Protein AF-A0A2R6P193-F1 (afdb_monomer)

Sequence (93 aa):
MEVCQFSAFLSGSQLYRLYLTPGLNHNQAGDTNKGVEIIIDVVKGEGCAAGKPFPLILPLGSDVHGVIKEVCENTTEHIETWKDVICSTDVPA

Organism: NCBI:txid98765

Structure (mmCIF, N/CA/C/O backbone):
data_AF-A0A2R6P193-F1
#
_entry.id   AF-A0A2R6P193-F1
#
loop_
_atom_site.group_PDB
_atom_site.id
_atom_site.type_symbol
_atom_site.label_atom_id
_atom_site.label_alt_id
_atom_site.label_comp_id
_atom_site.label_asym_id
_atom_site.label_entity_id
_atom_site.label_seq_id
_atom_site.pdbx_PDB_ins_code
_atom_site.Cartn_x
_atom_site.Cartn_y
_atom_site.Cartn_z
_atom_site.occupancy
_a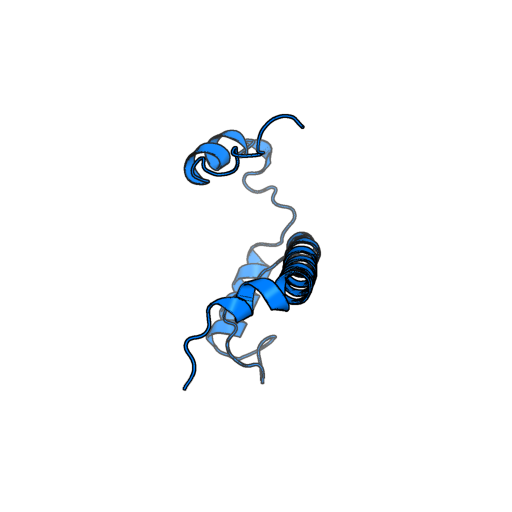tom_site.B_iso_or_equiv
_atom_site.auth_seq_id
_atom_site.auth_comp_id
_atom_site.auth_asym_id
_atom_site.auth_atom_id
_atom_site.pdbx_PDB_model_num
ATOM 1 N N . MET A 1 1 ? -15.025 28.608 19.970 1.00 36.16 1 MET A N 1
ATOM 2 C CA . MET A 1 1 ? -15.580 27.352 19.422 1.00 36.16 1 MET A CA 1
ATOM 3 C C . MET A 1 1 ? -16.268 27.713 18.124 1.00 36.16 1 MET A C 1
ATOM 5 O O . MET A 1 1 ? -17.460 27.975 18.103 1.00 36.16 1 MET A O 1
ATOM 9 N N . GLU A 1 2 ? -15.467 27.864 17.077 1.00 32.00 2 GLU A N 1
ATOM 10 C CA . GLU A 1 2 ? -15.919 28.227 15.739 1.00 32.00 2 GLU A CA 1
ATOM 11 C C . GLU A 1 2 ? -15.807 26.982 14.857 1.00 32.00 2 GLU A C 1
ATOM 13 O O . GLU A 1 2 ? -14.752 26.360 14.796 1.00 32.00 2 GLU A O 1
ATOM 18 N N . VAL A 1 3 ? -16.944 26.617 14.262 1.00 32.94 3 VAL A N 1
ATOM 19 C CA . VAL A 1 3 ? -17.120 25.942 12.968 1.00 32.94 3 VAL A CA 1
ATOM 20 C C . VAL A 1 3 ? -16.086 24.883 12.550 1.00 32.94 3 VAL A C 1
ATOM 22 O O . VAL A 1 3 ? -15.040 25.169 11.982 1.00 32.94 3 VAL A O 1
ATOM 25 N N . CYS A 1 4 ? -16.497 23.626 12.750 1.00 24.27 4 CYS A N 1
ATOM 26 C CA . CYS A 1 4 ? -16.434 22.523 11.783 1.00 24.27 4 CYS A CA 1
ATOM 27 C C . CYS A 1 4 ? -15.563 22.761 10.532 1.00 24.27 4 CYS A C 1
ATOM 29 O O . CYS A 1 4 ? -15.997 23.400 9.572 1.00 24.27 4 CYS A O 1
ATOM 31 N N . GLN A 1 5 ? -14.396 22.113 10.489 1.00 34.12 5 GLN A N 1
ATOM 32 C CA . GLN A 1 5 ? -13.654 21.818 9.260 1.00 34.12 5 GLN A CA 1
ATOM 33 C C . GLN A 1 5 ? -14.446 20.825 8.387 1.00 34.12 5 GLN A C 1
ATOM 35 O O . GLN A 1 5 ? -14.141 19.639 8.323 1.00 34.12 5 GLN A O 1
ATOM 40 N N . PHE A 1 6 ? -15.490 21.308 7.716 1.00 30.66 6 PHE A N 1
ATOM 41 C CA . PHE A 1 6 ? -16.321 20.539 6.785 1.00 30.66 6 PHE A CA 1
ATOM 42 C C . PHE A 1 6 ? -16.002 20.926 5.329 1.00 30.66 6 PHE A C 1
ATOM 44 O O . PHE A 1 6 ? -16.887 21.278 4.557 1.00 30.66 6 PHE A O 1
ATOM 51 N N . SER A 1 7 ? -14.719 20.920 4.944 1.00 31.64 7 SER A N 1
ATOM 52 C CA . SER A 1 7 ? -14.282 21.283 3.581 1.00 31.64 7 SER A CA 1
ATOM 53 C C . SER A 1 7 ? -13.442 20.216 2.867 1.00 31.64 7 SER A C 1
ATOM 55 O O . SER A 1 7 ? -12.703 20.536 1.941 1.00 31.64 7 SER A O 1
ATOM 57 N N . ALA A 1 8 ? -13.589 18.938 3.226 1.00 36.88 8 ALA A N 1
ATOM 58 C CA . ALA A 1 8 ? -12.903 17.833 2.541 1.00 36.88 8 ALA A CA 1
ATOM 59 C C . ALA A 1 8 ? -13.826 16.967 1.660 1.00 36.88 8 ALA A C 1
ATOM 61 O O . ALA A 1 8 ? -13.483 15.834 1.335 1.00 36.88 8 ALA A O 1
ATOM 62 N N . PHE A 1 9 ? -14.989 17.479 1.244 1.00 37.25 9 PHE A N 1
ATOM 63 C CA . PHE A 1 9 ? -15.870 16.787 0.296 1.00 37.25 9 PHE A CA 1
ATOM 64 C C . PHE A 1 9 ? -16.097 17.626 -0.962 1.00 37.25 9 PHE A C 1
ATOM 66 O O . PHE A 1 9 ? -17.207 18.043 -1.277 1.00 37.25 9 PHE A O 1
ATOM 73 N N . LEU A 1 10 ? -15.016 17.898 -1.692 1.00 36.03 10 LEU A N 1
ATOM 74 C CA . LEU A 1 10 ? -15.098 18.292 -3.093 1.00 36.03 10 LEU A CA 1
ATOM 75 C C . LEU A 1 10 ? -14.243 17.313 -3.893 1.00 36.03 10 LEU A C 1
ATOM 77 O O . LEU A 1 10 ? -13.053 17.143 -3.645 1.00 36.03 10 LEU A O 1
ATOM 81 N N . SER A 1 11 ? -14.917 16.614 -4.802 1.00 41.38 11 SER A N 1
ATOM 82 C CA . SER A 1 11 ? -14.435 15.505 -5.620 1.00 41.38 11 SER A CA 1
ATOM 83 C C . SER A 1 11 ? -12.992 15.683 -6.102 1.00 41.38 11 SER A C 1
ATOM 85 O O . SER A 1 11 ? -12.689 16.644 -6.815 1.00 41.38 11 SER A O 1
ATOM 87 N N . GLY A 1 12 ? -12.133 14.703 -5.804 1.00 43.59 12 GLY A N 1
ATOM 88 C CA . GLY A 1 12 ? -10.727 14.671 -6.235 1.00 43.59 12 GLY A CA 1
ATOM 89 C C . GLY A 1 12 ? -10.510 14.822 -7.750 1.00 43.59 12 GLY A C 1
ATOM 90 O O . GLY A 1 12 ? -9.415 15.174 -8.179 1.00 43.59 12 GLY A O 1
ATOM 91 N N . SER A 1 13 ? -11.555 14.653 -8.567 1.00 45.19 13 SER A N 1
ATOM 92 C CA . SER A 1 13 ? -11.532 14.889 -10.015 1.00 45.19 13 SER A CA 1
ATOM 93 C C . SER A 1 13 ? -11.383 16.368 -10.412 1.00 45.19 13 SER A C 1
ATOM 95 O O . SER A 1 13 ? -10.808 16.650 -11.461 1.00 45.19 13 SER A O 1
ATOM 97 N N . GLN A 1 14 ? -11.849 17.319 -9.592 1.00 35.16 14 GLN A N 1
ATOM 98 C CA . GLN A 1 14 ? -11.775 18.758 -9.902 1.00 35.16 14 GLN A CA 1
ATOM 99 C C . GLN A 1 14 ? -10.447 19.393 -9.454 1.00 35.16 14 GLN A C 1
ATOM 101 O O . GLN A 1 14 ? -9.941 20.289 -10.126 1.00 35.16 14 GLN A O 1
ATOM 106 N N . LEU A 1 15 ? -9.829 18.887 -8.378 1.00 46.22 15 LEU A N 1
ATOM 107 C CA . LEU A 1 15 ? -8.513 19.349 -7.905 1.00 46.22 15 LEU A CA 1
ATOM 108 C C . LEU A 1 15 ? -7.356 18.891 -8.808 1.00 46.22 15 LEU A C 1
ATOM 110 O O . LEU A 1 15 ? -6.373 19.614 -8.967 1.00 46.22 15 LEU A O 1
ATOM 114 N N . TYR A 1 16 ? -7.493 17.740 -9.473 1.00 50.44 16 TYR A N 1
ATOM 115 C CA . TYR A 1 16 ? -6.451 17.208 -10.359 1.00 50.44 16 TYR A CA 1
ATOM 116 C C . TYR A 1 16 ? -6.179 18.095 -11.584 1.00 50.44 16 TYR A C 1
ATOM 118 O O . TYR A 1 16 ? -5.048 18.176 -12.059 1.00 50.44 16 TYR A O 1
ATOM 126 N N . ARG A 1 17 ? -7.195 18.816 -12.079 1.00 44.09 17 ARG A N 1
ATOM 127 C CA . ARG A 1 17 ? -7.067 19.687 -13.260 1.00 44.09 17 ARG A CA 1
ATOM 128 C C . ARG A 1 17 ? -6.293 20.982 -12.984 1.00 44.09 17 ARG A C 1
ATOM 130 O O . ARG A 1 17 ? -5.819 21.599 -13.931 1.00 44.09 17 ARG A O 1
ATOM 137 N N . LEU A 1 18 ? -6.161 21.379 -11.715 1.00 45.97 18 LEU A N 1
ATOM 138 C CA . LEU A 1 18 ? -5.432 22.579 -11.287 1.00 45.97 18 LEU A CA 1
ATOM 139 C C . LEU A 1 18 ? -3.947 22.289 -10.974 1.00 45.97 18 LEU A C 1
ATOM 141 O O . LEU A 1 18 ? -3.126 23.197 -11.042 1.00 45.97 18 LEU A O 1
ATOM 145 N N . TYR A 1 19 ? -3.592 21.031 -10.675 1.00 50.22 19 TYR A N 1
ATOM 146 C CA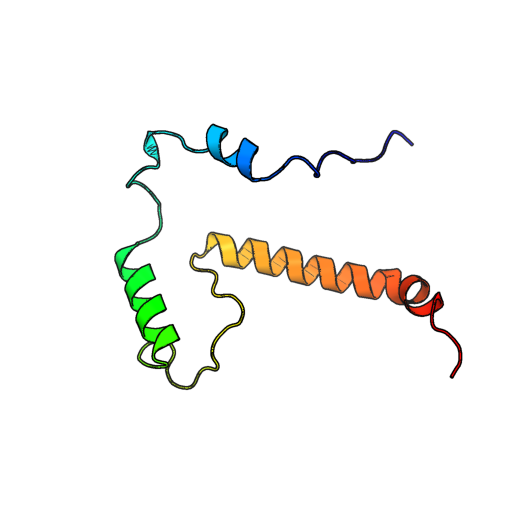 . TYR A 1 19 ? -2.239 20.609 -10.268 1.00 50.22 19 TYR A CA 1
ATOM 147 C C . TYR A 1 19 ? -1.347 20.072 -11.400 1.00 50.22 19 TYR A C 1
ATOM 149 O O . TYR A 1 19 ? -0.135 19.943 -11.215 1.00 50.22 19 TYR A O 1
ATOM 157 N N . LEU A 1 20 ? -1.906 19.786 -12.580 1.00 53.62 20 LEU A N 1
ATOM 158 C CA . LEU A 1 20 ? -1.135 19.444 -13.780 1.00 53.62 20 LEU A CA 1
ATOM 159 C C . LEU A 1 20 ? -0.442 20.700 -14.321 1.00 53.62 20 LEU A C 1
ATOM 161 O O . LEU A 1 20 ? -0.877 21.322 -15.289 1.00 53.62 20 LEU A O 1
ATOM 165 N N . THR A 1 21 ? 0.653 21.094 -13.673 1.00 56.16 21 THR A N 1
ATOM 166 C CA . THR A 1 21 ? 1.574 22.064 -14.258 1.00 56.16 21 T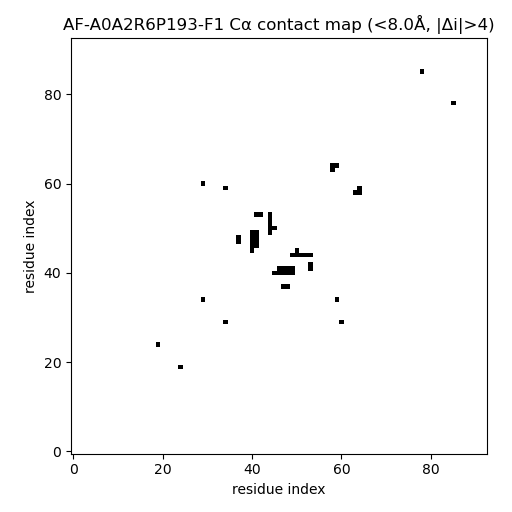HR A CA 1
ATOM 167 C C . THR A 1 21 ? 2.122 21.465 -15.561 1.00 56.16 21 THR A C 1
ATOM 169 O O . THR A 1 21 ? 2.600 20.328 -15.562 1.00 56.16 21 THR A O 1
ATOM 172 N N . PRO A 1 22 ? 2.082 22.193 -16.690 1.00 58.66 22 PRO A N 1
ATOM 173 C CA . PRO A 1 22 ? 2.603 21.709 -17.970 1.00 58.66 22 PRO A CA 1
ATOM 174 C C . PRO A 1 22 ? 4.051 21.192 -17.903 1.00 58.66 22 PRO A C 1
ATOM 176 O O . PRO A 1 22 ? 4.440 20.380 -18.734 1.00 58.66 22 PRO A O 1
ATOM 179 N N . GLY A 1 23 ? 4.828 21.633 -16.904 1.00 62.94 23 GLY A N 1
ATOM 180 C CA . GLY A 1 23 ? 6.223 21.248 -16.675 1.00 62.94 23 GLY A CA 1
ATOM 181 C C . GLY A 1 23 ? 6.454 19.941 -15.907 1.00 62.94 23 GLY A C 1
ATOM 182 O O . GLY A 1 23 ? 7.610 19.578 -15.720 1.00 62.94 23 GLY A O 1
ATOM 183 N N . LEU A 1 24 ? 5.404 19.247 -15.453 1.00 64.62 24 LEU A N 1
ATOM 184 C CA . LEU A 1 24 ? 5.511 17.925 -14.813 1.00 64.62 24 LEU A CA 1
ATOM 185 C C . LEU A 1 24 ? 5.302 16.768 -15.803 1.00 64.62 24 LEU A C 1
ATOM 187 O O . LEU A 1 24 ? 5.738 15.647 -15.541 1.00 64.62 24 LEU A O 1
ATOM 191 N N . ASN A 1 25 ? 4.684 17.031 -16.958 1.00 63.75 25 ASN A N 1
ATOM 192 C CA . ASN A 1 25 ? 4.548 16.042 -18.026 1.00 63.75 25 ASN A CA 1
ATOM 193 C C . ASN A 1 25 ? 5.944 15.616 -18.502 1.00 63.75 25 ASN A C 1
ATOM 195 O O . ASN A 1 25 ? 6.729 16.454 -18.936 1.00 63.75 25 ASN A O 1
ATOM 199 N N . HIS A 1 26 ? 6.250 14.320 -18.393 1.00 67.62 26 HIS A N 1
ATOM 200 C CA . HIS A 1 26 ? 7.579 13.740 -18.651 1.00 67.62 26 HIS A CA 1
ATOM 201 C C . HIS A 1 26 ? 8.720 14.221 -17.736 1.00 67.62 26 HIS A C 1
ATOM 203 O O . HIS A 1 26 ? 9.876 13.906 -18.000 1.00 67.62 26 HIS A O 1
ATOM 209 N N . ASN A 1 27 ? 8.417 14.925 -16.643 1.00 74.19 27 ASN A N 1
ATOM 210 C CA . ASN A 1 27 ? 9.402 15.396 -15.662 1.00 74.19 27 ASN A CA 1
ATOM 211 C C . ASN A 1 27 ? 9.028 14.962 -14.234 1.00 74.19 27 ASN A C 1
ATOM 213 O O . ASN A 1 27 ? 9.273 15.656 -13.248 1.00 74.19 27 ASN A O 1
ATOM 217 N N . GLN A 1 28 ? 8.356 13.820 -14.125 1.00 77.06 28 GLN A N 1
ATOM 218 C CA . GLN A 1 28 ? 8.074 13.193 -12.842 1.00 77.06 28 GLN A CA 1
ATOM 219 C C . GLN A 1 28 ? 9.401 12.721 -12.233 1.00 77.06 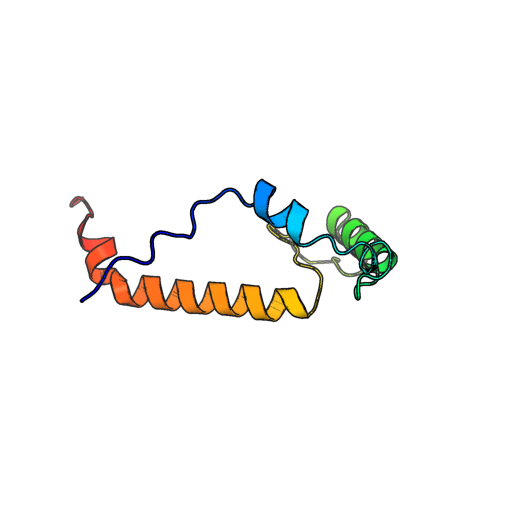28 GLN A C 1
ATOM 221 O O . GLN A 1 28 ? 10.246 12.180 -12.939 1.00 77.06 28 GLN A O 1
ATOM 226 N N . ALA A 1 29 ? 9.580 12.900 -10.922 1.00 81.00 29 ALA A N 1
ATOM 227 C CA . ALA A 1 29 ? 10.811 12.487 -10.239 1.00 81.00 29 ALA A CA 1
ATOM 228 C C . ALA A 1 29 ? 11.019 10.958 -10.239 1.00 81.00 29 ALA A C 1
ATOM 230 O O . ALA A 1 29 ? 12.135 10.480 -10.046 1.00 81.00 29 ALA A O 1
ATOM 231 N N . GLY A 1 30 ? 9.939 10.193 -10.421 1.00 83.62 30 GLY A N 1
ATOM 232 C CA . GLY A 1 30 ? 9.973 8.736 -10.462 1.00 83.62 30 GLY A CA 1
ATOM 233 C C . GLY A 1 30 ? 10.387 8.182 -11.826 1.00 83.62 30 GLY A C 1
ATOM 234 O O . GLY A 1 30 ? 9.994 8.697 -12.871 1.00 83.62 30 GLY A O 1
ATOM 235 N N . ASP A 1 31 ? 11.123 7.072 -11.804 1.00 90.31 31 ASP A N 1
ATOM 236 C CA . ASP A 1 31 ? 11.432 6.281 -12.996 1.00 90.31 31 ASP A CA 1
ATOM 237 C C . ASP A 1 31 ? 10.229 5.403 -13.378 1.00 90.31 31 ASP A C 1
ATOM 239 O O . ASP A 1 31 ? 9.876 4.443 -12.686 1.00 90.31 31 ASP A O 1
ATOM 243 N N . THR A 1 32 ? 9.596 5.744 -14.498 1.00 89.38 32 THR A N 1
ATOM 244 C CA . THR A 1 32 ? 8.419 5.036 -15.012 1.00 89.38 32 THR A CA 1
ATOM 245 C C . THR A 1 32 ? 8.749 3.651 -15.565 1.00 89.38 32 THR A C 1
ATOM 247 O O . THR A 1 32 ? 7.942 2.740 -15.387 1.00 89.38 32 THR A O 1
ATOM 250 N N . ASN A 1 33 ? 9.930 3.450 -16.161 1.00 92.62 33 ASN A N 1
ATOM 251 C CA . ASN A 1 33 ? 10.342 2.143 -16.683 1.00 92.62 33 ASN A CA 1
ATOM 252 C C . ASN A 1 33 ? 10.526 1.149 -15.537 1.00 92.62 33 ASN A C 1
ATOM 254 O O . ASN A 1 33 ? 9.974 0.050 -15.571 1.00 92.62 33 ASN A O 1
ATOM 258 N N . LYS A 1 34 ? 11.216 1.580 -14.477 1.00 93.88 34 LYS A N 1
ATOM 259 C CA . LYS A 1 34 ? 11.376 0.781 -13.258 1.00 93.88 34 LYS A CA 1
ATOM 260 C C . LYS A 1 34 ? 10.037 0.490 -12.581 1.00 93.88 34 LYS A C 1
ATOM 262 O O . LYS A 1 34 ? 9.829 -0.604 -12.065 1.00 93.88 34 LYS A O 1
ATOM 267 N N . GLY A 1 35 ? 9.115 1.455 -12.588 1.00 93.69 35 GLY A N 1
ATOM 268 C CA . GLY A 1 35 ? 7.760 1.249 -12.078 1.00 93.69 35 GLY A CA 1
ATOM 269 C C . GLY A 1 35 ? 7.033 0.113 -12.803 1.00 93.69 35 GLY A C 1
ATOM 270 O O . GLY A 1 35 ? 6.475 -0.769 -12.155 1.00 93.69 35 GLY A O 1
ATOM 271 N N . VAL A 1 36 ? 7.087 0.095 -14.138 1.00 95.31 36 VAL A N 1
ATOM 272 C CA . VAL A 1 36 ? 6.479 -0.970 -14.954 1.00 95.31 36 VAL A CA 1
ATOM 273 C C . VAL A 1 36 ? 7.154 -2.321 -14.714 1.00 95.31 36 VAL A C 1
ATOM 275 O O . VAL A 1 36 ? 6.453 -3.318 -14.564 1.00 95.31 36 VAL A O 1
ATOM 278 N N . GLU A 1 37 ? 8.484 -2.363 -14.628 1.00 97.38 37 GLU A N 1
ATOM 279 C CA . GLU A 1 37 ? 9.239 -3.587 -14.324 1.00 97.38 37 GLU A CA 1
ATOM 280 C C . GLU A 1 37 ? 8.788 -4.212 -12.994 1.00 97.38 37 GLU A C 1
ATOM 282 O O . GLU A 1 37 ? 8.429 -5.387 -12.950 1.00 97.38 37 GLU A O 1
ATOM 287 N N . ILE A 1 38 ? 8.680 -3.400 -11.936 1.00 97.19 38 ILE A N 1
ATOM 288 C CA . ILE A 1 38 ? 8.194 -3.848 -10.622 1.00 97.19 38 ILE A CA 1
ATOM 289 C C . ILE A 1 38 ? 6.750 -4.357 -10.704 1.00 97.19 38 ILE A C 1
ATOM 291 O O . ILE A 1 38 ? 6.414 -5.365 -10.086 1.00 97.19 38 ILE A O 1
ATOM 295 N N . ILE A 1 39 ? 5.876 -3.679 -11.455 1.00 96.31 39 ILE A N 1
ATOM 296 C CA . ILE A 1 39 ? 4.486 -4.124 -11.626 1.00 96.31 39 ILE A CA 1
ATOM 297 C C . ILE A 1 39 ? 4.442 -5.502 -12.300 1.00 96.31 39 ILE A C 1
ATOM 299 O O . ILE A 1 39 ? 3.679 -6.365 -11.866 1.00 96.31 39 ILE A O 1
ATOM 303 N N . ILE A 1 40 ? 5.262 -5.727 -13.330 1.00 97.50 40 ILE A N 1
ATOM 304 C CA . ILE A 1 40 ? 5.346 -7.018 -14.026 1.00 97.50 40 ILE A CA 1
ATOM 305 C C . ILE A 1 40 ? 5.813 -8.116 -13.065 1.00 97.50 40 ILE A C 1
ATOM 307 O O . ILE A 1 40 ? 5.167 -9.164 -12.994 1.00 97.50 40 ILE A O 1
ATOM 311 N N . ASP A 1 41 ? 6.876 -7.856 -12.303 1.00 98.19 41 ASP A N 1
ATOM 312 C CA . ASP A 1 41 ? 7.389 -8.766 -11.276 1.00 98.19 41 ASP A CA 1
ATOM 313 C C . ASP A 1 41 ? 6.298 -9.144 -10.265 1.00 98.19 41 ASP A C 1
ATOM 315 O O . ASP A 1 41 ? 6.086 -10.324 -9.987 1.00 98.19 41 ASP A O 1
ATOM 319 N N . VAL A 1 42 ? 5.548 -8.158 -9.758 1.00 97.81 42 VAL A N 1
ATOM 320 C CA . VAL A 1 42 ? 4.471 -8.363 -8.773 1.00 97.81 42 VAL A CA 1
ATOM 321 C C . VAL A 1 42 ? 3.319 -9.188 -9.332 1.00 97.81 42 VAL A C 1
ATOM 323 O O . VAL A 1 42 ? 2.837 -10.092 -8.653 1.00 97.81 42 VAL A O 1
ATOM 326 N N . VAL A 1 43 ? 2.885 -8.915 -10.564 1.00 96.62 43 VAL A N 1
ATOM 327 C CA . VAL A 1 43 ? 1.792 -9.665 -11.204 1.00 96.62 43 VAL A CA 1
ATOM 328 C C . VAL A 1 43 ? 2.175 -11.122 -11.443 1.00 96.62 43 VAL A C 1
ATOM 330 O O . VAL A 1 43 ? 1.336 -12.010 -11.303 1.00 96.62 43 VAL A O 1
ATOM 333 N N . LYS A 1 44 ? 3.436 -11.380 -11.786 1.00 96.94 44 LYS A N 1
ATOM 334 C CA . LYS A 1 44 ? 3.931 -12.735 -12.039 1.00 96.94 44 LYS A CA 1
ATOM 335 C C . LYS A 1 44 ? 4.427 -13.455 -10.784 1.00 96.94 44 LYS A C 1
ATOM 337 O O . LYS A 1 44 ? 4.610 -14.668 -10.827 1.00 96.94 44 LYS A O 1
ATOM 342 N N . GLY A 1 45 ? 4.650 -12.735 -9.686 1.00 96.69 45 GLY A N 1
ATOM 343 C CA . GLY A 1 45 ? 5.267 -13.278 -8.475 1.00 96.69 45 GLY A CA 1
ATOM 344 C C . GLY A 1 45 ? 6.740 -13.655 -8.669 1.00 96.69 45 GLY A C 1
ATOM 345 O O . GLY A 1 45 ? 7.223 -14.590 -8.031 1.00 96.69 45 GLY A O 1
ATOM 346 N N . GLU A 1 46 ? 7.445 -12.956 -9.559 1.00 97.62 46 GLU A N 1
ATOM 347 C CA . GLU A 1 46 ? 8.859 -13.181 -9.877 1.00 97.62 46 GLU A CA 1
ATOM 348 C C . GLU A 1 46 ? 9.722 -11.968 -9.495 1.00 97.62 46 GLU A C 1
ATOM 350 O O . GLU A 1 46 ? 9.223 -10.986 -8.940 1.00 97.62 46 GLU A O 1
ATOM 355 N N . GLY A 1 47 ? 11.037 -12.058 -9.713 1.00 96.69 47 GLY A N 1
ATOM 356 C CA . GLY A 1 47 ? 11.962 -10.943 -9.486 1.00 96.69 47 GLY A CA 1
ATOM 357 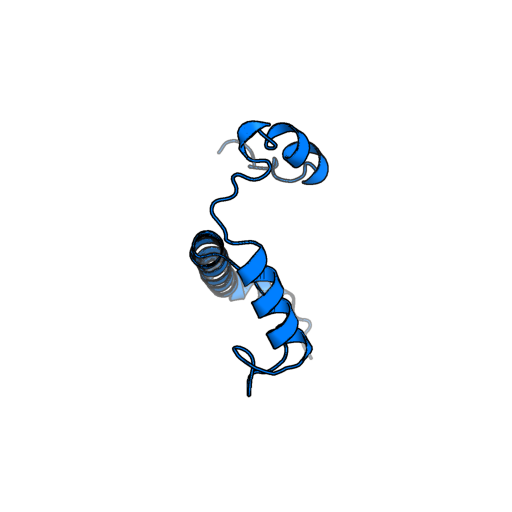C C . GLY A 1 47 ? 11.855 -10.350 -8.076 1.00 96.69 47 GLY A C 1
ATOM 358 O O . GLY A 1 47 ? 12.010 -11.058 -7.078 1.00 96.69 47 GLY A O 1
ATOM 359 N N . CYS A 1 48 ? 11.571 -9.048 -7.973 1.00 95.75 48 CYS A N 1
ATOM 360 C CA . CYS A 1 48 ? 11.458 -8.343 -6.687 1.00 95.75 48 CYS A CA 1
ATOM 361 C C . CYS A 1 48 ? 10.248 -8.764 -5.818 1.00 95.75 48 CYS A C 1
ATOM 363 O O . CYS A 1 48 ? 10.196 -8.442 -4.617 1.00 95.75 48 CYS A O 1
ATOM 365 N N . ALA A 1 49 ? 9.295 -9.491 -6.407 1.00 96.88 49 ALA A N 1
ATOM 366 C CA . ALA A 1 49 ? 8.097 -10.007 -5.755 1.00 96.88 49 ALA A CA 1
ATOM 367 C C . ALA A 1 49 ? 8.166 -11.508 -5.427 1.00 96.88 49 ALA A C 1
ATOM 369 O O . ALA A 1 49 ? 7.237 -12.039 -4.818 1.00 96.88 49 ALA A O 1
ATOM 370 N N . ALA A 1 50 ? 9.262 -12.190 -5.774 1.00 97.69 50 ALA A N 1
ATOM 371 C CA . ALA A 1 50 ? 9.420 -13.616 -5.511 1.00 97.69 50 ALA A CA 1
ATOM 372 C C . ALA A 1 50 ? 9.241 -13.951 -4.017 1.00 97.69 50 ALA A C 1
ATOM 374 O O . ALA A 1 50 ? 9.862 -13.346 -3.141 1.00 97.69 50 ALA A O 1
ATOM 375 N N . GLY A 1 51 ? 8.372 -14.925 -3.730 1.00 97.00 51 GLY A N 1
ATOM 376 C CA . GLY A 1 51 ? 8.076 -15.385 -2.368 1.00 97.00 51 GLY A CA 1
ATOM 377 C C . GLY A 1 51 ? 7.212 -14.436 -1.528 1.00 97.00 51 GLY A C 1
ATOM 378 O O . GLY A 1 51 ? 6.993 -14.715 -0.349 1.00 97.00 51 GLY A O 1
ATOM 379 N N . LYS A 1 52 ? 6.708 -13.335 -2.099 1.00 96.19 52 LYS A N 1
ATOM 380 C CA . LYS A 1 52 ? 5.791 -12.409 -1.420 1.00 96.19 52 LYS A CA 1
ATOM 381 C C . LYS A 1 52 ? 4.339 -12.690 -1.821 1.00 96.19 52 LYS A C 1
ATOM 383 O O . LYS A 1 52 ? 4.089 -13.068 -2.965 1.00 96.19 52 LYS A O 1
ATOM 388 N N . PRO A 1 53 ? 3.366 -12.495 -0.914 1.00 95.69 53 PRO A N 1
ATOM 389 C CA . PRO A 1 53 ? 1.959 -12.531 -1.289 1.00 95.69 53 PRO A CA 1
ATOM 390 C C . PRO A 1 53 ? 1.621 -11.353 -2.208 1.00 95.69 53 PRO A C 1
ATOM 392 O O . PRO A 1 53 ? 2.241 -10.289 -2.131 1.00 95.69 53 PRO A O 1
ATOM 395 N N . PHE A 1 54 ? 0.602 -11.535 -3.046 1.00 94.88 54 PHE A N 1
ATOM 396 C CA . PHE A 1 54 ? 0.108 -10.461 -3.900 1.00 94.88 54 PHE A CA 1
ATOM 397 C C . PHE A 1 54 ? -0.434 -9.303 -3.035 1.00 94.88 54 PHE A C 1
ATOM 399 O O . PHE A 1 54 ? -1.271 -9.546 -2.159 1.00 94.88 54 PHE A O 1
ATOM 406 N N . PRO A 1 55 ? 0.039 -8.059 -3.229 1.00 93.50 55 PRO A N 1
ATOM 407 C CA . PRO A 1 55 ? -0.336 -6.939 -2.375 1.00 93.50 55 PRO A CA 1
ATOM 408 C C . PRO A 1 55 ? -1.749 -6.431 -2.690 1.00 93.50 55 PRO A C 1
ATOM 410 O O . PRO A 1 55 ? -2.152 -6.366 -3.848 1.00 93.50 55 PRO A O 1
ATOM 413 N N . LEU A 1 56 ? -2.484 -5.994 -1.661 1.00 92.31 56 LEU A N 1
ATOM 414 C CA . LEU A 1 56 ? -3.770 -5.302 -1.841 1.00 92.31 56 LEU A CA 1
ATOM 415 C C . LEU A 1 56 ? -3.582 -3.905 -2.457 1.00 92.31 56 LEU A C 1
ATOM 417 O O . LEU A 1 56 ? -4.366 -3.479 -3.299 1.00 92.31 56 LEU A O 1
ATOM 421 N N . ILE A 1 57 ? -2.530 -3.202 -2.029 1.00 90.25 57 ILE A N 1
ATOM 422 C CA . ILE A 1 57 ? -2.102 -1.904 -2.552 1.00 90.25 57 ILE A CA 1
ATOM 423 C C . ILE A 1 57 ? -0.580 -1.912 -2.719 1.00 90.25 57 ILE A C 1
ATOM 425 O O . ILE A 1 57 ? 0.136 -2.408 -1.849 1.00 90.25 57 ILE A O 1
ATOM 429 N N . LEU A 1 58 ? -0.082 -1.358 -3.826 1.00 93.25 58 LEU A N 1
ATOM 430 C CA . LEU A 1 58 ? 1.351 -1.248 -4.114 1.00 93.25 58 LEU A CA 1
ATOM 431 C C . LEU A 1 58 ? 1.727 0.221 -4.369 1.00 93.25 58 LEU A C 1
ATOM 433 O O . LEU A 1 58 ? 1.792 0.651 -5.522 1.00 93.25 58 LEU A O 1
ATOM 437 N N . PRO A 1 59 ? 1.937 1.019 -3.310 1.00 91.25 59 PRO A N 1
ATOM 438 C CA . PRO A 1 59 ? 2.469 2.366 -3.459 1.00 91.25 59 PRO A CA 1
ATOM 439 C C . PRO A 1 59 ? 3.930 2.315 -3.934 1.00 91.25 59 PRO A C 1
ATOM 441 O O . PRO A 1 59 ? 4.749 1.584 -3.377 1.00 91.25 59 PRO A O 1
ATOM 444 N N . LEU A 1 60 ? 4.259 3.100 -4.963 1.00 91.31 60 LEU A N 1
ATOM 445 C CA . LEU A 1 60 ? 5.602 3.200 -5.538 1.00 91.31 60 LEU A CA 1
ATOM 446 C C . LEU A 1 60 ? 6.112 4.637 -5.403 1.00 91.31 60 LEU A C 1
ATOM 448 O O . LEU A 1 60 ? 5.485 5.561 -5.912 1.00 91.31 60 LEU A O 1
ATOM 452 N N . GLY A 1 61 ? 7.255 4.803 -4.739 1.00 88.25 61 GLY A N 1
ATOM 453 C CA . GLY A 1 61 ? 7.849 6.110 -4.443 1.00 88.25 61 GLY A CA 1
ATOM 454 C C . GLY A 1 61 ? 8.210 6.250 -2.963 1.00 88.25 61 GLY A C 1
ATOM 455 O O . GLY A 1 61 ? 7.589 5.641 -2.092 1.00 88.25 61 GLY A O 1
ATOM 456 N N . SER A 1 62 ? 9.256 7.018 -2.658 1.00 85.69 62 SER A N 1
ATOM 457 C CA . SER A 1 62 ? 9.671 7.270 -1.269 1.00 85.69 62 SER A CA 1
ATOM 458 C C . SER A 1 62 ? 8.763 8.273 -0.556 1.00 85.69 62 SER A C 1
ATOM 460 O O . SER A 1 62 ? 8.602 8.209 0.659 1.00 85.69 62 SER A O 1
ATOM 462 N N . ASP A 1 63 ? 8.177 9.192 -1.319 1.00 81.38 63 ASP A N 1
ATOM 463 C CA . ASP A 1 63 ? 7.220 10.196 -0.863 1.00 81.38 63 ASP A CA 1
ATOM 464 C C . ASP A 1 63 ? 5.941 9.549 -0.318 1.00 81.38 63 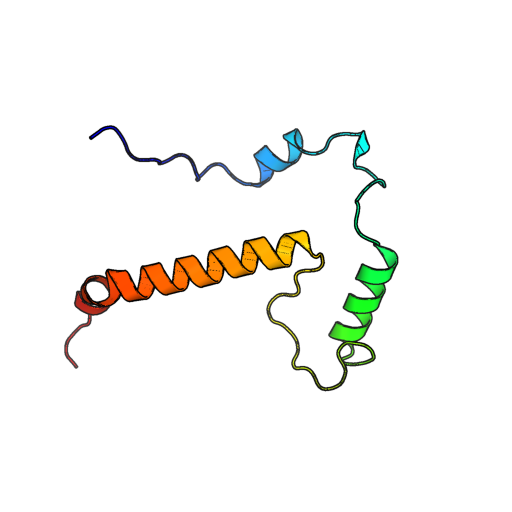ASP A C 1
ATOM 466 O O . ASP A 1 63 ? 5.501 9.862 0.787 1.00 81.38 63 ASP A O 1
ATOM 470 N N . VAL A 1 64 ? 5.391 8.580 -1.049 1.00 86.19 64 VAL A N 1
ATOM 471 C CA . VAL A 1 64 ? 4.145 7.908 -0.673 1.00 86.19 64 VAL A CA 1
ATOM 472 C C . VAL A 1 64 ? 4.304 7.019 0.563 1.00 86.19 64 VAL A C 1
ATOM 474 O O . VAL A 1 64 ? 3.368 6.901 1.352 1.00 86.19 64 VAL A O 1
ATOM 477 N N . HIS A 1 65 ? 5.488 6.438 0.789 1.00 87.31 65 HIS A N 1
ATOM 478 C CA . HIS A 1 65 ? 5.734 5.593 1.960 1.00 87.31 65 HIS A CA 1
ATOM 479 C C . HIS A 1 65 ? 5.558 6.366 3.276 1.00 87.31 65 HIS A C 1
ATOM 481 O O . HIS A 1 65 ? 4.885 5.877 4.179 1.00 87.31 65 HIS A O 1
ATOM 487 N N . GLY A 1 66 ? 6.137 7.569 3.385 1.00 86.12 66 GLY A N 1
ATOM 488 C CA . GLY A 1 66 ? 6.023 8.392 4.595 1.00 86.12 66 GLY A CA 1
ATOM 489 C C . GLY A 1 66 ? 4.578 8.801 4.880 1.00 86.12 66 GLY A C 1
ATOM 490 O O . GLY A 1 66 ? 4.091 8.599 5.987 1.00 86.12 66 GLY A O 1
ATOM 491 N N . VAL A 1 67 ? 3.880 9.283 3.848 1.00 88.75 67 VAL A N 1
ATOM 492 C CA . VAL A 1 67 ? 2.498 9.769 3.962 1.00 88.75 67 VAL A CA 1
ATOM 493 C C . VAL A 1 67 ? 1.528 8.646 4.332 1.00 88.75 67 VAL A C 1
ATOM 495 O O . VAL A 1 67 ? 0.724 8.808 5.246 1.00 88.75 67 VAL A O 1
ATOM 498 N N . ILE A 1 68 ? 1.590 7.492 3.654 1.00 90.06 68 ILE A N 1
ATOM 499 C CA . ILE A 1 68 ? 0.687 6.371 3.963 1.00 90.06 68 ILE A CA 1
ATOM 500 C C . ILE A 1 68 ? 0.957 5.840 5.367 1.00 90.06 68 ILE A C 1
ATOM 502 O O . ILE A 1 68 ? 0.011 5.579 6.107 1.00 90.06 68 ILE A O 1
ATOM 506 N N . LYS A 1 69 ? 2.232 5.697 5.742 1.00 91.19 69 LYS A N 1
ATOM 507 C CA . LYS A 1 69 ? 2.604 5.212 7.068 1.00 91.19 69 LYS A CA 1
ATOM 508 C C . LYS A 1 69 ? 2.031 6.113 8.163 1.00 91.19 69 LYS A C 1
ATOM 510 O O . LYS A 1 69 ? 1.366 5.604 9.058 1.00 91.19 69 LYS A O 1
ATOM 515 N N . GLU A 1 70 ? 2.215 7.423 8.036 1.00 92.38 70 GLU A N 1
ATOM 516 C CA . GLU A 1 70 ? 1.681 8.406 8.980 1.00 92.38 70 GLU A CA 1
ATOM 517 C C . GLU A 1 70 ? 0.151 8.323 9.090 1.00 92.38 70 GLU A C 1
ATOM 519 O O . GLU A 1 70 ? -0.394 8.266 10.190 1.00 92.38 70 GLU A O 1
ATOM 524 N N . VAL A 1 71 ? -0.561 8.246 7.959 1.00 92.75 71 VAL A N 1
ATOM 525 C CA . VAL A 1 71 ? -2.027 8.111 7.962 1.00 92.75 71 VAL A CA 1
ATOM 526 C C . VAL A 1 71 ? -2.466 6.831 8.673 1.00 92.75 71 VAL A C 1
ATOM 528 O O . VAL A 1 71 ? -3.413 6.867 9.460 1.00 92.75 71 VAL A O 1
ATOM 531 N N . CYS A 1 72 ? -1.801 5.702 8.421 1.00 94.00 72 CYS A N 1
ATOM 532 C CA . CYS A 1 72 ? -2.120 4.432 9.070 1.00 94.00 72 CYS A CA 1
ATOM 533 C C . CYS A 1 72 ? -1.860 4.469 10.582 1.00 94.00 72 CYS A C 1
ATOM 535 O O . CYS A 1 72 ? -2.700 3.998 11.352 1.00 94.00 72 CYS A O 1
ATOM 537 N N . GLU A 1 73 ? -0.730 5.036 11.004 1.00 96.44 73 GLU A N 1
ATOM 538 C CA . GLU A 1 73 ? -0.369 5.183 12.418 1.00 96.44 73 GLU A CA 1
ATOM 539 C C . GLU A 1 73 ? -1.385 6.081 13.139 1.00 96.44 73 GLU A C 1
ATOM 541 O O . GLU A 1 73 ? -2.036 5.624 14.079 1.00 96.44 73 GLU A O 1
ATOM 546 N N . ASN A 1 74 ? -1.659 7.276 12.605 1.00 95.75 74 ASN A N 1
ATOM 547 C CA . ASN A 1 74 ? -2.648 8.205 13.164 1.00 95.75 74 ASN A CA 1
ATOM 548 C C . ASN A 1 74 ? -4.058 7.595 13.225 1.00 95.75 74 ASN A C 1
ATOM 550 O O . ASN A 1 74 ? -4.789 7.777 14.197 1.00 95.75 74 ASN A O 1
ATOM 554 N N . THR A 1 75 ? -4.463 6.850 12.192 1.00 96.06 75 THR A N 1
ATOM 555 C CA . THR A 1 75 ? -5.778 6.187 12.167 1.00 96.06 75 THR A CA 1
ATOM 556 C C . THR A 1 75 ? -5.881 5.127 13.258 1.00 96.06 75 THR A C 1
ATOM 558 O O . THR A 1 75 ? -6.912 5.021 13.920 1.00 96.06 75 THR A O 1
ATOM 561 N N . THR A 1 76 ? -4.813 4.357 13.467 1.00 97.44 76 THR A N 1
ATOM 562 C CA . THR A 1 76 ? -4.767 3.326 14.510 1.00 97.44 76 THR A CA 1
ATOM 563 C C . THR A 1 76 ? -4.865 3.959 15.896 1.00 97.44 76 THR A C 1
ATOM 565 O O . THR A 1 76 ? -5.674 3.524 16.714 1.00 97.44 76 THR A O 1
ATOM 568 N N . GLU A 1 77 ? -4.114 5.036 16.139 1.00 97.56 77 GLU A N 1
ATOM 569 C CA . GLU A 1 77 ? -4.185 5.797 17.390 1.00 97.56 77 GLU A CA 1
ATOM 570 C C . GLU A 1 77 ? -5.583 6.377 17.638 1.00 97.56 77 GLU A C 1
ATOM 572 O O . GLU A 1 77 ? -6.105 6.293 18.753 1.00 97.56 77 GLU A O 1
ATOM 577 N N . HIS A 1 78 ? -6.230 6.918 16.603 1.00 96.44 78 HIS A N 1
ATOM 578 C CA . HIS A 1 78 ? -7.596 7.427 16.707 1.00 96.44 78 HIS A CA 1
ATOM 579 C C . HIS A 1 78 ? -8.601 6.332 17.079 1.00 96.44 78 HIS A C 1
ATOM 581 O O . HIS A 1 78 ? -9.444 6.558 17.945 1.00 96.44 78 HIS A O 1
ATOM 587 N N . ILE A 1 79 ? -8.518 5.151 16.462 1.00 97.38 79 ILE A N 1
ATOM 588 C CA . ILE A 1 79 ? -9.437 4.043 16.762 1.00 97.38 79 ILE A CA 1
ATOM 589 C C . ILE A 1 79 ? -9.256 3.563 18.205 1.00 97.38 79 ILE A C 1
ATOM 591 O O . ILE A 1 79 ? -10.248 3.343 18.896 1.00 97.38 79 ILE A O 1
ATOM 595 N N . GLU A 1 80 ? -8.017 3.449 18.687 1.00 97.75 80 GLU A N 1
ATOM 596 C CA . GLU A 1 80 ? -7.772 3.054 20.079 1.00 97.75 80 GLU A CA 1
ATOM 597 C C . GLU A 1 80 ? -8.205 4.138 21.077 1.00 97.75 80 GLU A C 1
ATOM 599 O O . GLU A 1 80 ? -8.749 3.812 22.130 1.00 97.75 80 GLU A O 1
ATOM 604 N N . THR A 1 81 ? -8.049 5.422 20.735 1.00 98.00 81 THR A N 1
ATOM 605 C CA . THR A 1 81 ? -8.503 6.545 21.578 1.00 98.00 81 THR A CA 1
ATOM 606 C C . THR A 1 81 ? -10.018 6.544 21.778 1.00 98.00 81 THR A C 1
ATOM 608 O O . THR A 1 81 ? -10.488 6.849 22.869 1.00 98.00 81 THR A O 1
ATOM 611 N N . TRP A 1 82 ? -10.781 6.204 20.738 1.00 97.81 82 TRP A N 1
ATOM 612 C CA . TRP A 1 82 ? -12.249 6.233 20.748 1.00 97.81 82 TRP A CA 1
ATOM 613 C C . TRP A 1 82 ? -12.886 4.854 20.941 1.00 97.81 82 TRP A C 1
ATOM 615 O O . TRP A 1 82 ? -14.078 4.677 20.687 1.00 97.81 82 TRP A O 1
ATOM 625 N N . LYS A 1 83 ? -12.106 3.856 21.362 1.00 97.25 83 LYS A N 1
ATOM 626 C CA . LYS A 1 83 ? -12.535 2.456 21.446 1.00 97.25 83 LYS A CA 1
ATOM 627 C C . LYS A 1 83 ? -13.759 2.251 22.332 1.00 97.25 83 LYS A C 1
ATOM 629 O O . LYS A 1 83 ? -14.639 1.471 21.984 1.00 97.25 83 LYS A O 1
ATOM 634 N N . ASP A 1 84 ? -13.820 2.952 23.459 1.00 96.81 84 ASP A N 1
ATOM 635 C CA . ASP A 1 84 ? -14.945 2.909 24.392 1.00 96.81 84 ASP A CA 1
ATOM 636 C C . ASP A 1 84 ? -16.246 3.364 23.721 1.00 96.81 84 ASP A C 1
ATOM 638 O O . ASP A 1 84 ? -17.262 2.678 23.818 1.00 96.81 84 ASP A O 1
ATOM 642 N N . VAL A 1 85 ? -16.202 4.467 22.972 1.00 97.50 85 VAL 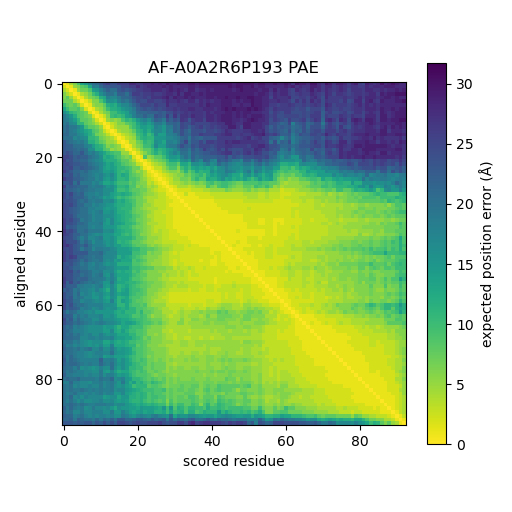A N 1
ATOM 643 C CA . VAL A 1 85 ? -17.351 4.986 22.224 1.00 97.50 85 VAL A CA 1
ATOM 644 C C . VAL A 1 85 ? -17.698 4.072 21.050 1.00 97.50 85 VAL A C 1
ATOM 646 O O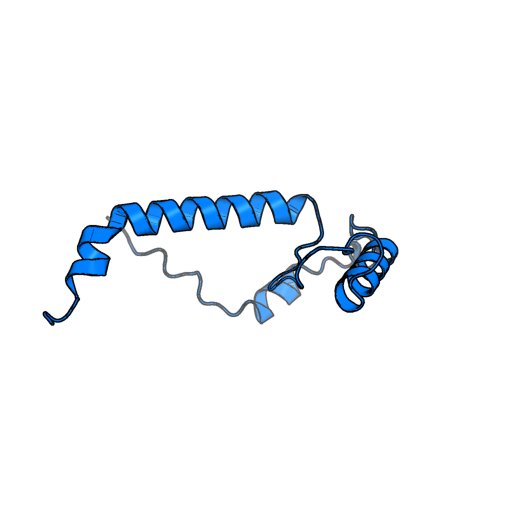 . VAL A 1 85 ? -18.868 3.738 20.876 1.00 97.50 85 VAL A O 1
ATOM 649 N N . ILE A 1 86 ? -16.707 3.628 20.269 1.00 95.94 86 ILE A N 1
ATOM 650 C CA . ILE A 1 86 ? -16.907 2.754 19.100 1.00 95.94 86 ILE A CA 1
ATOM 651 C C . ILE A 1 86 ? -17.602 1.450 19.520 1.00 95.94 86 ILE A C 1
ATOM 653 O O . ILE A 1 86 ? -18.618 1.079 18.933 1.00 95.94 86 ILE A O 1
ATOM 657 N N . CYS A 1 87 ? -17.109 0.797 20.576 1.00 96.06 87 CYS A N 1
ATOM 658 C CA . CYS A 1 87 ? -17.669 -0.460 21.082 1.00 96.06 87 CYS A CA 1
ATOM 659 C C . CYS A 1 87 ? -18.938 -0.274 21.935 1.00 96.06 87 CYS A C 1
ATOM 661 O O . CYS A 1 87 ? -19.635 -1.243 22.214 1.00 96.06 87 CYS A O 1
ATOM 663 N N . SER A 1 88 ? -19.298 0.952 22.339 1.00 96.25 88 SER A N 1
ATOM 664 C CA . SER A 1 88 ? -20.513 1.192 23.145 1.00 96.25 88 SER A CA 1
ATOM 665 C C . SER A 1 88 ? -21.829 0.894 22.413 1.00 96.25 88 SER A C 1
ATOM 667 O O . SER A 1 88 ? -22.885 0.842 23.042 1.00 96.25 88 SER A O 1
ATOM 669 N N . THR A 1 89 ? -21.775 0.712 21.091 1.00 95.38 89 THR A N 1
ATOM 670 C CA . THR A 1 89 ? -22.948 0.453 20.241 1.00 95.38 89 THR A CA 1
ATOM 671 C C . THR A 1 89 ? -23.228 -1.032 20.006 1.00 95.38 89 THR A C 1
ATOM 673 O O . THR A 1 89 ? -24.194 -1.366 19.317 1.00 95.38 89 THR A O 1
ATOM 676 N N . ASP A 1 90 ? -22.423 -1.921 20.592 1.00 94.69 90 ASP A N 1
ATOM 677 C CA . ASP A 1 90 ? -22.604 -3.363 20.468 1.00 94.69 90 ASP A CA 1
ATOM 678 C C . ASP A 1 90 ? -23.929 -3.811 21.110 1.00 94.69 90 ASP A C 1
ATOM 680 O O . ASP A 1 90 ? -24.288 -3.414 22.222 1.00 94.69 90 ASP A O 1
ATOM 684 N N . VAL A 1 91 ? -24.675 -4.668 20.407 1.00 90.81 91 VAL A N 1
ATOM 685 C CA . VAL A 1 91 ? -25.878 -5.308 20.957 1.00 90.81 91 VAL A CA 1
ATOM 686 C C . VAL A 1 91 ? -25.430 -6.483 21.834 1.00 90.81 91 VAL A C 1
ATOM 688 O O . VAL A 1 91 ? -24.606 -7.278 21.376 1.00 90.81 91 VAL A O 1
ATOM 691 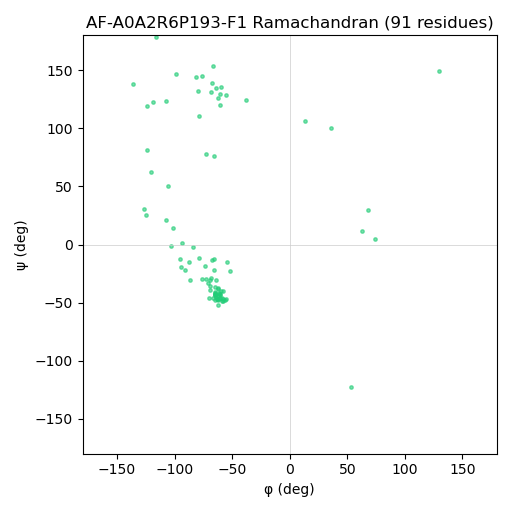N N . PRO A 1 92 ? -25.943 -6.633 23.071 1.00 81.94 92 PRO A N 1
ATOM 692 C CA . PRO A 1 92 ? -25.614 -7.787 23.900 1.00 81.94 92 PRO A CA 1
ATOM 693 C C . PRO A 1 92 ? -26.024 -9.089 23.200 1.00 81.94 92 PRO A C 1
ATOM 695 O O . PRO A 1 92 ? -27.105 -9.167 22.613 1.00 81.94 92 PRO A O 1
ATOM 698 N N . ALA A 1 93 ? -25.124 -10.074 23.254 1.00 71.38 93 ALA A N 1
ATOM 699 C CA . ALA A 1 93 ? -25.313 -11.408 22.686 1.00 71.38 93 ALA A CA 1
ATOM 700 C C . ALA A 1 93 ? -26.417 -12.207 23.395 1.00 71.38 93 ALA A C 1
ATOM 702 O O . ALA A 1 93 ? -26.580 -12.036 24.627 1.00 71.38 93 ALA A O 1
#

Solvent-accessible surface area (backbone atoms only — not comparable to full-atom values): 6155 Å² total; per-residue (Å²): 141,79,79,80,92,82,78,87,85,70,64,72,77,66,58,54,73,75,67,67,52,82,77,44,70,96,54,58,94,67,64,63,69,61,50,51,52,52,51,52,20,45,76,70,42,33,80,95,24,50,94,53,80,80,70,96,72,83,88,84,58,76,70,55,52,57,55,52,50,52,53,52,53,54,50,52,53,51,52,64,74,42,38,72,66,67,58,66,71,65,76,85,130

Mean predicted aligned error: 11.4 Å

Secondary structure (DSSP, 8-state):
---------S-HHHHHHHH--TTTTT--SS-HHHHHHHHHHHHHT-GGGTTPPPPS----SHHHHHHHHHHHHHHHHHHHHTHHHHHTTPPP-

Radius of gyration: 20.11 Å; Cα contacts (8 Å, |Δi|>4): 27; chains: 1; bounding box: 38×44×43 Å

Foldseek 3Di:
DDDDPPPPPDDPVVVVVVPPDVVCVVVPPDDPVVVVVVVVCLVVCHDPNPPHPRDPDDDDDPVVVVVVVVVVVVVVVVCVVCVCVVCVPDDDD

pLDDT: mean 79.31, std 23.03, range [24.27, 98.19]